Protein AF-A0A8A4TJK1-F1 (afdb_monomer_lite)

Sequence (145 aa):
MVQTPKPLIAALRLWAKMAVIDGKVHPDERSLLEFLIQVHAPDTDIDYLLGSVRDIHMDDLIATVTTYEDRFFIAMNAYALATVDEDYSDRERRFFDRLSASFSLSEEDLDLLKQTVANEHSEDPQPPDPRLEDLFSRSNFCEAE

Structure (mmCIF, N/CA/C/O backbone):
data_AF-A0A8A4TJK1-F1
#
_entry.id   AF-A0A8A4TJK1-F1
#
loop_
_atom_site.group_PDB
_atom_site.id
_atom_site.type_symbol
_atom_site.label_atom_id
_atom_site.label_alt_id
_atom_site.label_comp_id
_atom_site.label_asym_id
_atom_site.label_entity_id
_atom_site.label_seq_id
_atom_site.pdbx_PDB_ins_code
_atom_site.Cartn_x
_atom_site.Cartn_y
_atom_site.Cartn_z
_atom_site.occupancy
_atom_site.B_iso_or_equiv
_atom_site.auth_seq_id
_atom_site.auth_comp_id
_atom_site.auth_asym_id
_atom_site.auth_atom_id
_atom_site.pdbx_PDB_model_num
ATOM 1 N N . MET A 1 1 ? 12.841 -19.151 14.467 1.00 43.88 1 MET A N 1
ATOM 2 C CA . MET A 1 1 ? 11.849 -18.694 13.478 1.00 43.88 1 MET A CA 1
ATOM 3 C C . MET A 1 1 ? 11.047 -17.597 14.139 1.00 43.88 1 MET A C 1
ATOM 5 O O . MET A 1 1 ? 10.282 -17.894 15.050 1.00 43.88 1 MET A O 1
ATOM 9 N N . VAL A 1 2 ? 11.316 -16.345 13.776 1.00 49.16 2 VAL A N 1
ATOM 10 C CA . VAL A 1 2 ? 10.483 -15.213 14.192 1.00 49.16 2 VAL A CA 1
ATOM 11 C C . VAL A 1 2 ? 9.181 -15.346 13.407 1.00 49.16 2 VAL A C 1
ATOM 13 O O . VAL A 1 2 ? 9.213 -15.498 12.190 1.00 49.16 2 VAL A O 1
ATOM 16 N N . GLN A 1 3 ? 8.045 -15.427 14.094 1.00 53.50 3 GLN A N 1
ATOM 17 C CA . GLN A 1 3 ? 6.754 -15.463 13.412 1.00 53.50 3 GLN A CA 1
ATOM 18 C C . GLN A 1 3 ? 6.416 -14.040 12.978 1.00 53.50 3 GLN A C 1
ATOM 20 O O . GLN A 1 3 ? 6.274 -13.173 13.835 1.00 53.50 3 GLN A O 1
ATOM 25 N N . THR A 1 4 ? 6.270 -13.806 11.674 1.00 61.19 4 THR A N 1
ATOM 26 C CA . THR A 1 4 ? 5.764 -12.527 11.170 1.00 61.19 4 THR A CA 1
ATOM 27 C C . THR A 1 4 ? 4.373 -12.263 11.765 1.00 61.19 4 THR A C 1
ATOM 29 O O . THR A 1 4 ? 3.497 -13.136 11.674 1.00 61.19 4 THR A O 1
ATOM 32 N N . PRO A 1 5 ? 4.141 -11.091 12.379 1.00 70.44 5 PRO A N 1
ATOM 33 C CA . PRO A 1 5 ? 2.832 -10.687 12.871 1.00 70.44 5 PRO A CA 1
ATOM 34 C C . PRO A 1 5 ? 1.731 -10.874 11.820 1.00 70.44 5 PRO A C 1
ATOM 36 O O . PRO A 1 5 ? 1.905 -10.567 10.640 1.00 70.44 5 PRO A O 1
ATOM 39 N N . LYS A 1 6 ? 0.555 -11.346 12.252 1.00 68.81 6 LYS A N 1
ATOM 40 C CA . LYS A 1 6 ? -0.610 -11.537 11.366 1.00 68.81 6 LYS A CA 1
ATOM 41 C C . LYS A 1 6 ? -0.975 -10.283 10.543 1.00 68.81 6 LYS A C 1
ATOM 43 O O . LYS A 1 6 ? -1.278 -10.470 9.365 1.00 68.81 6 LYS A O 1
ATOM 48 N N . PRO A 1 7 ? -0.919 -9.048 11.091 1.00 71.69 7 PRO A N 1
ATOM 49 C CA . PRO A 1 7 ? -1.196 -7.833 10.319 1.00 71.69 7 PRO A CA 1
ATOM 50 C C . PRO A 1 7 ? -0.208 -7.605 9.167 1.00 71.69 7 PRO A C 1
ATOM 52 O O . PRO A 1 7 ? -0.618 -7.235 8.071 1.00 71.69 7 PRO A O 1
ATOM 55 N N . LEU A 1 8 ? 1.077 -7.918 9.367 1.00 82.75 8 LEU A N 1
ATOM 56 C CA . LEU A 1 8 ? 2.111 -7.767 8.338 1.00 82.75 8 LEU A CA 1
ATOM 57 C C . LEU A 1 8 ? 1.950 -8.787 7.204 1.00 82.75 8 LEU A C 1
ATOM 59 O O . LEU A 1 8 ? 2.108 -8.449 6.035 1.00 82.75 8 LEU A O 1
ATOM 63 N N . ILE A 1 9 ? 1.539 -10.022 7.514 1.00 85.81 9 ILE A N 1
ATOM 64 C CA . ILE A 1 9 ? 1.205 -11.014 6.476 1.00 85.81 9 ILE A CA 1
ATOM 65 C C . ILE A 1 9 ? -0.004 -10.552 5.650 1.00 85.81 9 ILE A C 1
ATOM 67 O O . ILE A 1 9 ? -0.042 -10.755 4.436 1.00 85.81 9 ILE A O 1
ATOM 71 N N . ALA A 1 10 ? -1.002 -9.941 6.290 1.00 88.06 10 ALA A N 1
ATOM 72 C CA . ALA A 1 10 ? -2.161 -9.394 5.593 1.00 88.06 10 ALA A CA 1
ATOM 73 C C . ALA A 1 10 ? -1.785 -8.227 4.673 1.00 88.06 10 ALA A C 1
ATOM 75 O O . ALA A 1 10 ? -2.228 -8.203 3.526 1.00 88.06 10 ALA A O 1
ATOM 76 N N . ALA A 1 11 ? -0.927 -7.321 5.149 1.00 92.12 11 ALA A N 1
ATOM 77 C CA . ALA A 1 11 ? -0.370 -6.224 4.365 1.00 92.12 11 ALA A CA 1
ATOM 78 C C . ALA A 1 11 ? 0.342 -6.735 3.107 1.00 92.12 11 ALA A C 1
ATOM 80 O O . ALA A 1 11 ? -0.054 -6.389 1.996 1.00 92.12 11 ALA A O 1
ATOM 81 N N . LEU A 1 12 ? 1.298 -7.656 3.273 1.00 93.12 12 LEU A N 1
ATOM 82 C CA . LEU A 1 12 ? 2.039 -8.265 2.164 1.00 93.12 12 LEU A CA 1
ATOM 83 C C . LEU A 1 12 ? 1.108 -8.928 1.145 1.00 93.12 12 LEU A C 1
ATOM 85 O O . LEU A 1 12 ? 1.308 -8.805 -0.061 1.00 93.12 12 LEU A O 1
ATOM 89 N N . ARG A 1 13 ? 0.055 -9.607 1.612 1.00 94.62 13 ARG A N 1
ATOM 90 C CA . ARG A 1 13 ? -0.938 -10.220 0.723 1.00 94.62 13 ARG A CA 1
ATOM 91 C C . ARG A 1 13 ? -1.784 -9.191 -0.018 1.00 94.62 13 ARG A C 1
ATOM 93 O O . ARG A 1 13 ? -2.105 -9.428 -1.176 1.00 94.62 13 ARG A O 1
ATOM 100 N N . LEU A 1 14 ? -2.156 -8.082 0.618 1.00 95.31 14 LEU A N 1
ATOM 101 C CA . LEU A 1 14 ? -2.898 -6.997 -0.033 1.00 95.31 14 LEU A CA 1
ATOM 102 C C . LEU A 1 14 ? -2.049 -6.305 -1.101 1.00 95.31 14 LEU A C 1
ATOM 104 O O . LEU A 1 14 ? -2.539 -6.077 -2.202 1.00 95.31 14 LEU A O 1
ATOM 108 N N . TRP A 1 15 ? -0.778 -6.049 -0.810 1.00 95.88 15 TRP A N 1
ATOM 109 C CA . TRP A 1 15 ? 0.180 -5.476 -1.756 1.00 95.88 15 TRP A CA 1
ATOM 110 C C . TRP A 1 15 ? 0.453 -6.406 -2.934 1.00 95.88 15 TRP A C 1
ATOM 112 O O . TRP A 1 15 ? 0.341 -5.998 -4.084 1.00 95.88 15 TRP A O 1
ATOM 122 N N . ALA A 1 16 ? 0.691 -7.690 -2.667 1.00 95.25 16 ALA A N 1
ATOM 123 C CA . ALA A 1 16 ? 0.819 -8.684 -3.724 1.00 95.25 16 ALA A CA 1
ATOM 124 C C . ALA A 1 16 ? -0.475 -8.828 -4.541 1.00 95.25 16 ALA A C 1
ATOM 126 O O . ALA A 1 16 ? -0.411 -9.071 -5.739 1.00 95.25 16 ALA A O 1
ATOM 127 N N . LYS A 1 17 ? -1.654 -8.682 -3.916 1.00 94.81 17 LYS A N 1
ATOM 128 C CA . LYS A 1 17 ? -2.945 -8.716 -4.616 1.00 94.81 17 LYS A CA 1
ATOM 129 C C . LYS A 1 17 ? -3.123 -7.512 -5.539 1.00 94.81 17 LYS A C 1
ATOM 131 O O . LYS A 1 17 ? -3.659 -7.705 -6.627 1.00 94.81 17 LYS A O 1
ATOM 136 N N . MET A 1 18 ? -2.685 -6.325 -5.109 1.00 94.50 18 MET A N 1
ATOM 137 C CA . MET A 1 18 ? -2.638 -5.125 -5.948 1.00 94.50 18 MET A CA 1
ATOM 138 C C . MET A 1 18 ? -1.782 -5.397 -7.184 1.00 94.50 18 MET A C 1
ATOM 140 O O . MET A 1 18 ? -2.303 -5.356 -8.288 1.00 94.50 18 MET A O 1
ATOM 144 N N . ALA A 1 19 ? -0.535 -5.824 -6.978 1.00 93.12 19 ALA A N 1
ATOM 145 C CA . ALA A 1 19 ? 0.431 -6.041 -8.051 1.00 93.12 19 ALA A CA 1
ATOM 146 C C . ALA A 1 19 ? 0.033 -7.124 -9.072 1.00 93.12 19 ALA A C 1
ATOM 148 O O . ALA A 1 19 ? 0.656 -7.216 -10.111 1.00 93.12 19 ALA A O 1
ATOM 149 N N . VAL A 1 20 ? -0.947 -7.999 -8.788 1.00 93.62 20 VAL A N 1
ATOM 150 C CA . VAL A 1 20 ? -1.405 -9.046 -9.734 1.00 93.62 20 VAL A CA 1
ATOM 151 C C . VAL A 1 20 ? -2.807 -8.797 -10.291 1.00 93.62 20 VAL A C 1
ATOM 153 O O . VAL A 1 20 ? -3.365 -9.684 -10.950 1.00 93.62 20 VAL A O 1
ATOM 156 N N . ILE A 1 21 ? -3.437 -7.661 -9.974 1.00 91.50 21 ILE A N 1
ATOM 157 C CA . ILE A 1 21 ? -4.866 -7.446 -10.240 1.00 91.50 21 ILE A CA 1
ATOM 158 C C . ILE A 1 21 ? -5.180 -7.341 -11.737 1.00 91.50 21 ILE A C 1
ATOM 160 O O . ILE A 1 21 ? -6.246 -7.774 -12.199 1.00 91.50 21 ILE A O 1
ATOM 164 N N . ASP A 1 22 ? -4.251 -6.801 -12.516 1.00 88.56 22 ASP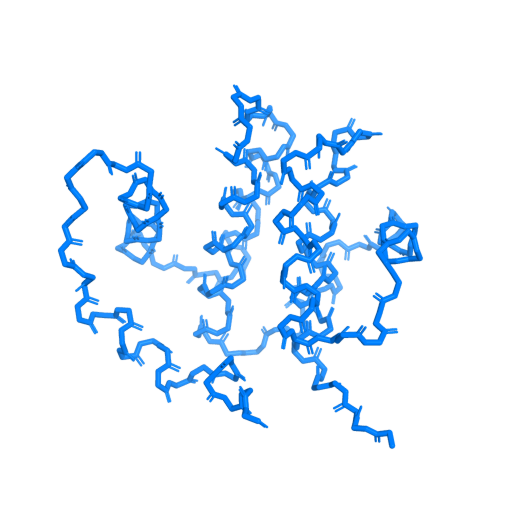 A N 1
ATOM 165 C CA . ASP A 1 22 ? -4.348 -6.685 -13.965 1.00 88.56 22 ASP A CA 1
ATOM 166 C C . ASP A 1 22 ? -3.986 -8.009 -14.684 1.00 88.56 22 ASP A C 1
ATOM 168 O O . ASP A 1 22 ? -4.436 -8.262 -15.808 1.00 88.56 22 ASP A O 1
ATOM 172 N N . GLY A 1 23 ? -3.306 -8.918 -13.976 1.00 85.94 23 GLY A N 1
ATOM 173 C CA . GLY A 1 23 ? -2.860 -10.234 -14.426 1.00 85.94 23 GLY A CA 1
ATOM 174 C C . GLY A 1 23 ? -1.383 -10.297 -14.828 1.00 85.94 23 GLY A C 1
ATOM 175 O O . GLY A 1 23 ? -0.904 -11.389 -15.161 1.00 85.94 23 GLY A O 1
ATOM 176 N N . LYS A 1 24 ? -0.671 -9.172 -14.787 1.00 86.75 24 LYS A N 1
ATOM 177 C CA . LYS A 1 24 ? 0.776 -9.049 -14.967 1.00 86.75 24 LYS A CA 1
ATOM 178 C C . LYS A 1 24 ? 1.371 -8.484 -13.673 1.00 86.75 24 LYS A C 1
ATOM 180 O O . LYS A 1 24 ? 0.656 -8.327 -12.704 1.00 86.75 24 LYS A O 1
ATOM 185 N N . VAL A 1 25 ? 2.692 -8.378 -13.619 1.00 91.31 25 VAL A N 1
ATOM 186 C CA . VAL A 1 25 ? 3.415 -7.685 -12.546 1.00 91.31 25 VAL A CA 1
ATOM 187 C C . VAL A 1 25 ? 4.553 -6.966 -13.250 1.00 91.31 25 VAL A C 1
ATOM 189 O O . VAL A 1 25 ? 5.377 -7.632 -13.896 1.00 91.31 25 VAL A O 1
ATOM 192 N N . HIS A 1 26 ? 4.579 -5.642 -13.201 1.00 92.88 26 HIS A N 1
ATOM 193 C CA . HIS A 1 26 ? 5.653 -4.858 -13.792 1.00 92.88 26 HIS A CA 1
ATOM 194 C C . HIS A 1 26 ? 6.959 -5.051 -12.991 1.00 92.88 26 HIS A C 1
ATOM 196 O O . HIS A 1 26 ? 6.914 -5.300 -11.782 1.00 92.88 26 HIS A O 1
ATOM 202 N N . PRO A 1 27 ? 8.153 -4.970 -13.613 1.00 93.62 27 PRO A N 1
ATOM 203 C CA . PRO A 1 27 ? 9.421 -5.065 -12.885 1.00 93.62 27 PRO A CA 1
ATOM 204 C C . PRO A 1 27 ? 9.558 -4.078 -11.718 1.00 93.62 27 PRO A C 1
ATOM 206 O O . PRO A 1 27 ? 10.151 -4.433 -10.697 1.00 93.62 27 PRO A O 1
ATOM 209 N N . ASP A 1 28 ? 8.991 -2.878 -11.842 1.00 93.62 28 ASP A N 1
ATOM 210 C CA . ASP A 1 28 ? 9.052 -1.849 -10.798 1.00 93.62 28 ASP A CA 1
ATOM 211 C C . ASP A 1 28 ? 8.129 -2.185 -9.615 1.00 93.62 28 ASP A C 1
ATOM 213 O O . ASP A 1 28 ? 8.574 -2.160 -8.465 1.00 93.62 28 ASP A O 1
ATOM 217 N N . GLU A 1 29 ? 6.896 -2.635 -9.882 1.00 93.88 29 GLU A N 1
ATOM 218 C CA . GLU A 1 29 ? 5.984 -3.170 -8.858 1.00 93.88 29 GLU A CA 1
ATOM 219 C C . GLU A 1 29 ? 6.608 -4.355 -8.124 1.00 93.88 29 GLU A C 1
ATOM 221 O O . GLU A 1 29 ? 6.562 -4.444 -6.894 1.00 93.88 29 GLU A O 1
ATOM 226 N N . ARG A 1 30 ? 7.234 -5.266 -8.881 1.00 94.94 30 ARG A N 1
ATOM 227 C CA . ARG A 1 30 ? 7.929 -6.418 -8.313 1.00 94.94 30 ARG A CA 1
ATOM 228 C C . ARG A 1 30 ? 9.057 -5.965 -7.395 1.00 94.94 30 ARG A C 1
ATOM 230 O O . ARG A 1 30 ? 9.143 -6.464 -6.280 1.00 94.94 30 ARG A O 1
ATOM 237 N N . SER A 1 31 ? 9.891 -5.030 -7.841 1.00 94.88 31 SER A N 1
ATOM 238 C CA . SER A 1 31 ? 11.039 -4.542 -7.068 1.00 94.88 31 SER A CA 1
ATOM 239 C C . SER A 1 31 ? 10.599 -3.883 -5.758 1.00 94.88 31 SER A C 1
ATOM 241 O O . SER A 1 31 ? 11.181 -4.147 -4.704 1.00 94.88 31 SER A O 1
ATOM 243 N N . LEU A 1 32 ? 9.531 -3.079 -5.795 1.00 93.69 32 LEU A N 1
ATOM 244 C CA . LEU A 1 32 ? 8.951 -2.482 -4.593 1.00 93.69 32 LEU A CA 1
ATOM 245 C C . LEU A 1 32 ? 8.364 -3.549 -3.655 1.00 93.69 32 LEU A C 1
ATOM 247 O O . LEU A 1 32 ? 8.584 -3.503 -2.445 1.00 93.69 32 LEU A O 1
ATOM 251 N N . LEU A 1 33 ? 7.671 -4.555 -4.193 1.00 94.50 33 LEU A N 1
ATOM 252 C CA . LEU A 1 33 ? 7.144 -5.654 -3.385 1.00 94.50 33 LEU A CA 1
ATOM 253 C C . LEU A 1 33 ? 8.263 -6.501 -2.753 1.00 94.50 33 LEU A C 1
ATOM 255 O O . LEU A 1 33 ? 8.146 -6.877 -1.589 1.00 94.50 33 LEU A O 1
ATOM 259 N N . GLU A 1 34 ? 9.352 -6.776 -3.477 1.00 95.06 34 GLU A N 1
ATOM 260 C CA . GLU A 1 34 ? 10.541 -7.463 -2.947 1.00 95.06 34 GLU A CA 1
ATOM 261 C C . GLU A 1 34 ? 11.171 -6.672 -1.799 1.00 95.06 34 GLU A C 1
ATOM 263 O O . GLU A 1 34 ? 11.510 -7.254 -0.768 1.00 95.06 34 GLU A O 1
ATOM 268 N N . PHE A 1 35 ? 11.262 -5.346 -1.929 1.00 93.44 35 PHE A N 1
ATOM 269 C CA . PHE A 1 35 ? 11.719 -4.480 -0.845 1.00 93.44 35 PHE A CA 1
ATOM 270 C C . PHE A 1 35 ? 10.817 -4.593 0.395 1.00 93.44 35 PHE A C 1
ATOM 272 O O . PHE A 1 35 ? 11.311 -4.848 1.493 1.00 93.44 35 PHE A O 1
ATOM 279 N N . LEU A 1 36 ? 9.494 -4.490 0.230 1.00 92.25 36 LEU A N 1
ATOM 280 C CA . LEU A 1 36 ? 8.534 -4.617 1.335 1.00 92.25 36 LEU A CA 1
ATOM 281 C C . LEU A 1 36 ? 8.597 -6.000 2.007 1.00 92.25 36 LEU A C 1
ATOM 283 O O . LEU A 1 36 ? 8.518 -6.107 3.233 1.00 92.25 36 LEU A O 1
ATOM 287 N N . ILE A 1 37 ? 8.785 -7.064 1.221 1.00 91.56 37 ILE A N 1
ATOM 288 C CA . ILE A 1 37 ? 9.020 -8.420 1.730 1.00 91.56 37 ILE A CA 1
ATOM 289 C C . ILE A 1 37 ? 10.314 -8.469 2.542 1.00 91.56 37 ILE A C 1
ATOM 291 O O . ILE A 1 37 ? 10.304 -8.972 3.661 1.00 91.56 37 ILE A O 1
ATOM 295 N N . GLN A 1 38 ? 11.414 -7.932 2.018 1.00 90.88 38 GLN A N 1
ATOM 296 C CA . GLN A 1 38 ? 12.711 -7.960 2.690 1.00 90.88 38 GLN A CA 1
ATOM 297 C C . GLN A 1 38 ? 12.677 -7.239 4.044 1.00 90.88 38 GLN A C 1
ATOM 299 O O . GLN A 1 38 ? 13.328 -7.687 4.989 1.00 90.88 38 GLN A O 1
ATOM 304 N N . VAL A 1 39 ? 11.915 -6.147 4.145 1.00 88.50 39 VAL A N 1
ATOM 305 C CA . VAL A 1 39 ? 11.758 -5.373 5.385 1.00 88.50 39 VAL A CA 1
ATOM 306 C C . VAL A 1 39 ? 10.876 -6.106 6.401 1.00 88.50 39 VAL A C 1
ATOM 308 O O . VAL A 1 39 ? 11.223 -6.168 7.577 1.00 88.50 39 VAL A O 1
ATOM 311 N N . HIS A 1 40 ? 9.743 -6.678 5.980 1.00 85.94 40 HIS A N 1
ATOM 312 C CA . HIS A 1 40 ? 8.724 -7.171 6.920 1.00 85.94 40 HIS A CA 1
ATOM 313 C C . HIS A 1 40 ? 8.678 -8.696 7.095 1.00 85.94 40 HIS A C 1
ATOM 315 O O . HIS A 1 40 ? 8.159 -9.194 8.099 1.00 85.94 40 HIS A O 1
ATOM 321 N N . ALA A 1 41 ? 9.168 -9.458 6.122 1.00 88.25 41 ALA A N 1
ATOM 322 C CA . ALA A 1 41 ? 9.139 -10.917 6.119 1.00 88.25 41 ALA A CA 1
ATOM 323 C C . ALA A 1 41 ? 10.221 -11.508 5.184 1.00 88.25 41 ALA A C 1
ATOM 325 O O . ALA A 1 41 ? 9.866 -12.164 4.200 1.00 88.25 41 ALA A O 1
ATOM 326 N N . PRO A 1 42 ? 11.522 -11.330 5.489 1.00 87.31 42 PRO A N 1
ATOM 327 C CA . PRO A 1 42 ? 12.637 -11.643 4.580 1.00 87.31 42 PRO A CA 1
ATOM 328 C C . PRO A 1 42 ? 12.735 -13.116 4.159 1.00 87.31 42 PRO A C 1
ATOM 330 O O . PRO A 1 42 ? 13.351 -13.430 3.147 1.00 87.31 42 PRO A O 1
ATOM 333 N N . ASP A 1 43 ? 12.111 -14.025 4.909 1.00 88.19 43 ASP A N 1
ATOM 334 C CA . ASP A 1 43 ? 12.045 -15.452 4.575 1.00 88.19 43 ASP A CA 1
ATOM 335 C C . ASP A 1 43 ? 10.911 -15.792 3.577 1.00 88.19 43 ASP A C 1
ATOM 337 O O . ASP A 1 43 ? 10.699 -16.962 3.247 1.00 88.19 43 A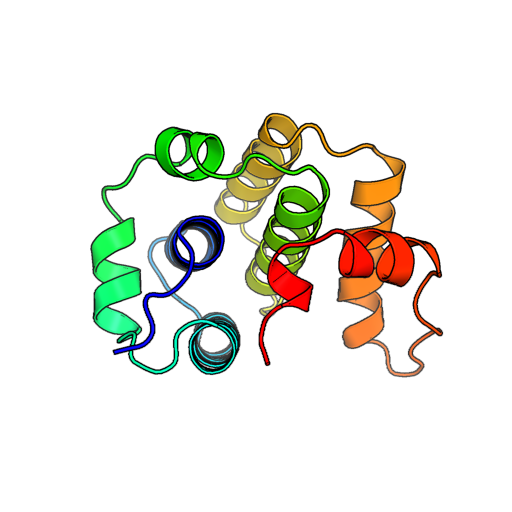SP A O 1
ATOM 341 N N . THR A 1 44 ? 10.132 -14.802 3.125 1.00 89.44 44 THR A N 1
ATOM 342 C CA . THR A 1 44 ? 9.000 -15.007 2.210 1.00 89.44 44 THR A CA 1
ATOM 343 C C . THR A 1 44 ? 9.468 -15.008 0.762 1.00 89.44 44 THR A C 1
ATOM 345 O O . THR A 1 44 ? 10.035 -14.036 0.277 1.00 89.44 44 THR A O 1
ATOM 348 N N . ASP A 1 45 ? 9.153 -16.080 0.041 1.00 92.62 45 ASP A N 1
ATOM 349 C CA . ASP A 1 45 ? 9.359 -16.152 -1.402 1.00 92.62 45 ASP A CA 1
ATOM 350 C C . ASP A 1 45 ? 8.288 -15.338 -2.149 1.00 92.62 45 ASP A C 1
ATOM 352 O O . ASP A 1 45 ? 7.083 -15.539 -1.954 1.00 92.62 45 ASP A O 1
ATOM 356 N N . ILE A 1 46 ? 8.725 -14.411 -3.005 1.00 93.44 46 ILE A N 1
ATOM 357 C CA . ILE A 1 46 ? 7.821 -13.522 -3.743 1.00 93.44 46 ILE A CA 1
ATOM 358 C C . ILE A 1 46 ? 6.943 -14.284 -4.740 1.00 93.44 46 ILE A C 1
ATOM 360 O O . ILE A 1 46 ? 5.755 -13.985 -4.851 1.00 93.44 46 ILE A O 1
ATOM 364 N N . ASP A 1 47 ? 7.477 -15.288 -5.438 1.00 94.19 47 ASP A N 1
ATOM 365 C CA . ASP A 1 47 ? 6.711 -16.022 -6.448 1.00 94.19 47 ASP A CA 1
ATOM 366 C C . ASP A 1 47 ? 5.615 -16.866 -5.786 1.00 94.19 47 ASP A C 1
ATOM 368 O O . ASP A 1 47 ? 4.474 -16.911 -6.259 1.00 94.19 47 ASP A O 1
ATOM 372 N N . TYR A 1 48 ? 5.921 -17.457 -4.629 1.00 92.50 48 TYR A N 1
ATOM 373 C CA . TYR A 1 48 ? 4.938 -18.091 -3.763 1.00 92.50 48 TYR A CA 1
ATOM 374 C C . TYR A 1 48 ? 3.878 -17.095 -3.281 1.00 92.50 48 TYR A C 1
ATOM 376 O O . TYR A 1 48 ? 2.684 -17.400 -3.352 1.00 92.50 48 TYR A O 1
ATOM 384 N N . LEU A 1 49 ? 4.274 -15.902 -2.820 1.00 93.38 49 LEU A N 1
ATOM 385 C CA . LEU A 1 49 ? 3.332 -14.881 -2.360 1.00 93.38 49 LEU A CA 1
ATOM 386 C C . LEU A 1 49 ? 2.374 -14.469 -3.487 1.00 93.38 49 LEU A C 1
ATOM 388 O O . LEU A 1 49 ? 1.159 -14.590 -3.311 1.00 93.38 49 LEU A O 1
ATOM 392 N N . LEU A 1 50 ? 2.908 -14.074 -4.646 1.00 93.81 50 LEU A N 1
ATOM 393 C CA . LEU A 1 50 ? 2.146 -13.680 -5.838 1.00 93.81 50 LEU A CA 1
ATOM 394 C C . LEU A 1 50 ? 1.225 -14.804 -6.331 1.00 93.81 50 LEU A C 1
ATOM 396 O O . LEU A 1 50 ? 0.095 -14.547 -6.747 1.00 93.81 50 LEU A O 1
ATOM 400 N N . GLY A 1 51 ? 1.675 -16.060 -6.265 1.00 92.56 51 GLY A N 1
ATOM 401 C CA . GLY A 1 51 ? 0.852 -17.225 -6.586 1.00 92.56 51 GLY A CA 1
ATOM 402 C C . GLY A 1 51 ? -0.288 -17.433 -5.588 1.00 92.56 51 GLY A C 1
ATOM 403 O O . GLY A 1 51 ? -1.426 -17.673 -5.987 1.00 92.56 51 GLY A O 1
ATOM 404 N N . SER A 1 52 ? -0.003 -17.291 -4.292 1.00 90.81 52 SER A N 1
ATOM 405 C CA . SER A 1 52 ? -0.952 -17.581 -3.211 1.00 90.81 52 SER A CA 1
ATOM 406 C C . SER A 1 52 ? -2.116 -16.593 -3.124 1.00 90.81 52 SER A C 1
ATOM 408 O O . SER A 1 52 ? -3.196 -16.962 -2.669 1.00 90.81 52 SER A O 1
ATOM 410 N N . VAL A 1 53 ? -1.922 -15.344 -3.556 1.00 92.88 53 VAL A N 1
ATOM 411 C CA . VAL A 1 53 ? -2.937 -14.290 -3.408 1.00 92.88 53 VAL A CA 1
ATOM 412 C C . VAL A 1 53 ? -3.967 -14.271 -4.526 1.00 92.88 53 VAL A C 1
ATOM 414 O O . VAL A 1 53 ? -5.028 -13.675 -4.341 1.00 92.88 53 VAL A O 1
ATOM 417 N N . ARG A 1 54 ? -3.720 -14.927 -5.668 1.00 87.81 54 ARG A N 1
ATOM 418 C CA . ARG A 1 54 ? -4.616 -14.887 -6.842 1.00 87.81 54 ARG A CA 1
ATOM 419 C C . ARG A 1 54 ? -6.046 -15.310 -6.511 1.00 87.81 54 ARG A C 1
ATOM 421 O O . ARG A 1 54 ? -6.979 -14.610 -6.906 1.00 87.81 54 ARG A O 1
ATOM 428 N N . ASP A 1 55 ? -6.200 -16.339 -5.685 1.00 87.00 55 ASP A N 1
ATOM 429 C CA . ASP A 1 55 ? -7.503 -16.913 -5.329 1.00 87.00 55 ASP A CA 1
ATOM 430 C C . ASP A 1 55 ? -8.097 -16.355 -4.025 1.00 87.00 55 ASP A C 1
ATOM 432 O O . ASP A 1 55 ? -9.245 -16.639 -3.692 1.00 87.00 55 ASP A O 1
ATOM 436 N N . ILE A 1 56 ? -7.349 -15.536 -3.277 1.00 88.38 56 ILE A N 1
ATOM 437 C CA . ILE A 1 56 ? -7.827 -14.971 -2.008 1.00 88.38 56 ILE A CA 1
ATOM 438 C C . ILE A 1 56 ? -8.785 -13.805 -2.278 1.00 88.38 56 ILE A C 1
ATOM 440 O O . ILE A 1 56 ? -8.483 -12.911 -3.077 1.00 88.38 56 ILE A O 1
ATOM 444 N N . HIS A 1 57 ? -9.933 -13.773 -1.599 1.00 88.31 57 HIS A N 1
ATOM 445 C CA . HIS A 1 57 ? -10.837 -12.630 -1.673 1.00 88.31 57 HIS A CA 1
ATOM 446 C C . HIS A 1 57 ? -10.280 -11.446 -0.882 1.00 88.31 57 HIS A C 1
ATOM 448 O O . HIS A 1 57 ? -9.793 -11.582 0.236 1.00 88.31 57 HIS A O 1
ATOM 454 N N . MET A 1 58 ? -10.377 -10.252 -1.465 1.00 86.44 58 MET A N 1
ATOM 455 C CA . MET A 1 58 ? -9.850 -9.039 -0.842 1.00 86.44 58 MET A CA 1
ATOM 456 C C . MET A 1 58 ? -10.509 -8.742 0.514 1.00 86.44 58 MET A C 1
ATOM 458 O O . MET A 1 58 ? -9.822 -8.320 1.438 1.00 86.44 58 MET A O 1
ATOM 462 N N . ASP A 1 59 ? -11.810 -9.011 0.651 1.00 88.12 59 ASP A N 1
ATOM 463 C CA . ASP A 1 59 ? -12.546 -8.767 1.898 1.00 88.12 59 ASP A CA 1
ATOM 464 C C . ASP A 1 59 ? -11.993 -9.603 3.062 1.00 88.12 59 ASP A C 1
ATOM 466 O O . ASP A 1 59 ? -11.919 -9.114 4.189 1.00 88.12 59 ASP A O 1
ATOM 470 N N . ASP A 1 60 ? -11.524 -10.825 2.783 1.00 89.06 60 ASP A N 1
ATOM 471 C CA . ASP A 1 60 ? -10.916 -11.698 3.791 1.00 89.06 60 ASP A CA 1
ATOM 472 C C . ASP A 1 60 ? -9.594 -11.118 4.302 1.00 89.06 60 ASP A C 1
ATOM 474 O O . ASP A 1 60 ? -9.290 -11.207 5.489 1.00 89.06 60 ASP A O 1
ATOM 478 N N . LEU A 1 61 ? -8.809 -10.499 3.415 1.00 87.75 61 LEU A N 1
ATOM 479 C CA . LEU A 1 61 ? -7.560 -9.837 3.788 1.00 87.75 61 LEU A CA 1
ATOM 480 C C . LEU A 1 61 ? -7.834 -8.556 4.577 1.00 87.75 61 LEU A C 1
ATOM 482 O O . LEU A 1 61 ? -7.245 -8.347 5.637 1.00 87.75 61 LEU A O 1
ATOM 486 N N . ILE A 1 62 ? -8.773 -7.734 4.110 1.00 88.94 62 ILE A N 1
ATOM 487 C CA . ILE A 1 62 ? -9.169 -6.482 4.766 1.00 88.94 62 ILE A CA 1
ATOM 488 C C . ILE A 1 62 ? -9.653 -6.738 6.197 1.00 88.94 62 ILE A C 1
ATOM 490 O O . ILE A 1 62 ? -9.266 -6.013 7.113 1.00 88.94 62 ILE A O 1
ATOM 494 N N . ALA A 1 63 ? -10.440 -7.796 6.416 1.00 88.56 63 ALA A N 1
ATOM 495 C CA . ALA A 1 63 ? -10.980 -8.142 7.731 1.00 88.56 63 ALA A CA 1
ATOM 496 C C . ALA A 1 63 ? -9.902 -8.453 8.788 1.00 88.56 63 ALA A C 1
ATOM 498 O O . ALA A 1 63 ? -10.183 -8.409 9.986 1.00 88.56 63 ALA A O 1
ATOM 499 N N . THR A 1 64 ? -8.671 -8.761 8.368 1.00 87.81 64 THR A N 1
ATOM 500 C CA . THR A 1 64 ? -7.558 -9.046 9.287 1.00 87.81 64 THR A CA 1
ATOM 501 C C . THR A 1 64 ? -6.806 -7.798 9.755 1.00 87.81 64 THR A C 1
ATOM 503 O O . THR A 1 64 ? -6.019 -7.896 10.697 1.00 87.81 64 THR A O 1
ATOM 506 N N . VAL A 1 65 ? -7.070 -6.629 9.156 1.00 89.75 65 VAL A N 1
ATOM 507 C CA . VAL A 1 65 ? -6.422 -5.356 9.500 1.00 89.75 65 VAL A CA 1
ATOM 508 C C . VAL A 1 65 ? -7.316 -4.549 10.447 1.00 89.75 65 VAL A C 1
ATOM 510 O O . VAL A 1 65 ? -8.352 -3.989 10.064 1.00 89.75 65 VAL A O 1
ATOM 513 N N . THR A 1 66 ? -6.929 -4.489 11.719 1.00 87.00 66 THR A N 1
ATOM 514 C CA . THR A 1 66 ? -7.804 -3.992 12.793 1.00 87.00 66 THR A CA 1
ATOM 515 C C . THR A 1 66 ? -7.542 -2.552 13.218 1.00 87.00 66 THR A C 1
ATOM 517 O O . THR A 1 66 ? -8.475 -1.910 13.698 1.00 87.00 66 THR A O 1
ATOM 520 N N . THR A 1 67 ? -6.327 -2.032 13.050 1.00 91.50 67 THR A N 1
ATOM 521 C CA . THR A 1 67 ? -5.963 -0.662 13.449 1.00 91.50 67 THR A CA 1
ATOM 522 C C . THR A 1 67 ? -6.102 0.302 12.276 1.00 91.50 67 THR A C 1
ATOM 524 O O . THR A 1 67 ? -5.977 -0.086 11.115 1.00 91.50 67 THR A O 1
ATOM 527 N N . TYR A 1 68 ? -6.414 1.563 12.566 1.00 94.12 68 TYR A N 1
ATOM 528 C CA . TYR A 1 68 ? -6.562 2.587 11.531 1.00 94.12 68 TYR A CA 1
ATOM 529 C C . TYR A 1 68 ? -5.212 2.913 10.881 1.00 94.12 68 TYR A C 1
ATOM 531 O O . TYR A 1 68 ? -5.110 3.127 9.678 1.00 94.12 68 TYR A O 1
ATOM 539 N N . GLU A 1 69 ? -4.165 2.896 11.688 1.00 94.62 69 GLU A N 1
ATOM 540 C CA . GLU A 1 69 ? -2.805 3.237 11.317 1.00 94.62 69 GLU A CA 1
ATOM 541 C C . GLU A 1 69 ? -2.219 2.201 10.356 1.00 94.62 69 GLU A C 1
ATOM 543 O O . GLU A 1 69 ? -1.706 2.569 9.302 1.00 94.62 69 GLU A O 1
ATOM 548 N N . ASP A 1 70 ? -2.405 0.904 10.621 1.00 92.69 70 ASP A N 1
ATOM 549 C CA . ASP A 1 70 ? -1.984 -0.140 9.679 1.00 92.69 70 ASP A CA 1
ATOM 550 C C . ASP A 1 70 ? -2.730 -0.003 8.348 1.00 92.69 70 ASP A C 1
ATOM 552 O O . ASP A 1 70 ? -2.136 -0.143 7.282 1.00 92.69 70 ASP A O 1
ATOM 556 N N . ARG A 1 71 ? -4.034 0.305 8.388 1.00 95.06 71 ARG A N 1
ATOM 557 C CA . ARG A 1 71 ? -4.839 0.526 7.178 1.00 95.06 71 ARG A CA 1
ATOM 558 C C . ARG A 1 71 ? -4.300 1.679 6.342 1.00 95.06 71 ARG A C 1
ATOM 560 O O . ARG A 1 71 ? -4.241 1.550 5.121 1.00 95.06 71 ARG A O 1
ATOM 567 N N . PHE A 1 72 ? -3.892 2.768 6.991 1.00 95.94 72 PHE A N 1
A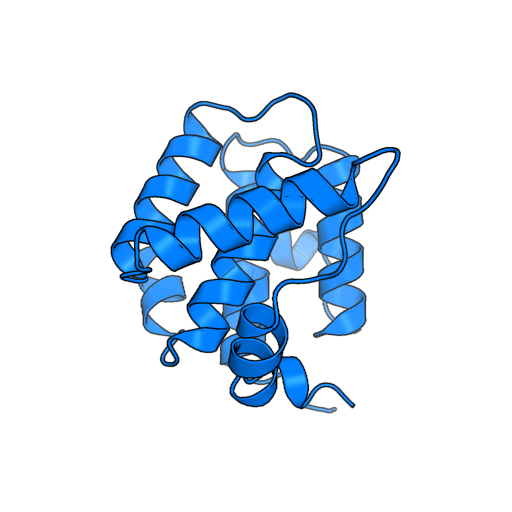TOM 568 C CA . PHE A 1 72 ? -3.262 3.903 6.328 1.00 95.94 72 PHE A CA 1
ATOM 569 C C . PHE A 1 72 ? -1.987 3.473 5.596 1.00 95.94 72 PHE A C 1
ATOM 571 O O . PHE A 1 72 ? -1.894 3.661 4.385 1.00 95.94 72 PHE A O 1
ATOM 578 N N . PHE A 1 73 ? -1.040 2.826 6.282 1.00 94.31 73 PHE A N 1
ATOM 579 C CA . PHE A 1 73 ? 0.232 2.425 5.663 1.00 94.31 73 PHE A CA 1
ATOM 580 C C . PHE A 1 73 ? 0.066 1.326 4.613 1.00 94.31 73 PHE A C 1
ATOM 582 O O . PHE A 1 73 ? 0.786 1.309 3.613 1.00 94.31 73 PHE A O 1
ATOM 589 N N . ILE A 1 74 ? -0.903 0.428 4.788 1.00 95.19 74 ILE A N 1
ATOM 590 C CA . ILE A 1 74 ? -1.241 -0.563 3.766 1.00 95.19 74 ILE A CA 1
ATOM 591 C C . ILE A 1 74 ? -1.780 0.134 2.519 1.00 95.19 74 ILE A C 1
ATOM 593 O O . ILE A 1 74 ? -1.334 -0.198 1.423 1.00 95.19 74 ILE A O 1
ATOM 597 N N . ALA A 1 75 ? -2.696 1.095 2.668 1.00 96.44 75 ALA A N 1
ATOM 598 C CA . ALA A 1 75 ? -3.222 1.860 1.542 1.00 96.44 75 ALA A CA 1
ATOM 599 C C . ALA A 1 75 ? -2.135 2.710 0.872 1.00 96.44 75 ALA A C 1
ATOM 601 O O . ALA A 1 75 ? -2.049 2.706 -0.348 1.00 96.44 75 ALA A O 1
ATOM 602 N N . MET A 1 76 ? -1.276 3.377 1.644 1.00 95.94 76 MET A N 1
ATOM 603 C CA . MET A 1 76 ? -0.165 4.174 1.120 1.00 95.94 76 MET A CA 1
ATOM 604 C C . MET A 1 76 ? 0.768 3.336 0.239 1.00 95.94 76 MET A C 1
ATOM 606 O O . MET A 1 76 ? 0.997 3.690 -0.911 1.00 95.94 76 MET A O 1
ATOM 610 N N . ASN A 1 77 ? 1.224 2.179 0.728 1.00 95.06 77 ASN A N 1
ATOM 611 C CA . ASN A 1 77 ? 2.080 1.280 -0.053 1.00 95.06 77 ASN A CA 1
ATOM 612 C C . ASN A 1 77 ? 1.341 0.625 -1.230 1.00 95.06 77 ASN A C 1
ATOM 614 O O . ASN A 1 77 ? 1.937 0.389 -2.275 1.00 95.06 77 ASN A O 1
ATOM 618 N N . ALA A 1 78 ? 0.040 0.347 -1.095 1.00 95.38 78 ALA A N 1
ATOM 619 C CA . ALA A 1 78 ? -0.768 -0.147 -2.208 1.00 95.38 78 ALA A CA 1
ATOM 620 C C . ALA A 1 78 ? -0.913 0.908 -3.316 1.00 95.38 78 ALA A C 1
ATOM 622 O O . ALA A 1 78 ? -0.886 0.557 -4.490 1.00 95.38 78 ALA A O 1
ATOM 623 N N . TYR A 1 79 ? -1.053 2.184 -2.946 1.00 95.56 79 TYR A N 1
ATOM 624 C CA . TYR A 1 79 ? -1.061 3.296 -3.891 1.00 95.56 79 TYR A CA 1
ATOM 625 C C . TYR A 1 79 ? 0.306 3.459 -4.552 1.00 95.56 79 TYR A C 1
ATOM 627 O O . TYR A 1 79 ? 0.364 3.512 -5.771 1.00 95.56 79 TYR A O 1
ATOM 635 N N . ALA A 1 80 ? 1.388 3.446 -3.764 1.00 94.06 80 ALA A N 1
ATOM 636 C CA . ALA A 1 80 ? 2.753 3.498 -4.281 1.00 94.06 80 ALA A CA 1
ATOM 637 C C . ALA A 1 80 ? 3.013 2.385 -5.300 1.00 94.06 80 ALA A C 1
ATOM 639 O O . ALA A 1 80 ? 3.484 2.679 -6.387 1.00 94.06 80 ALA A O 1
ATOM 640 N N . LEU A 1 81 ? 2.628 1.139 -4.996 1.00 93.75 81 LEU A N 1
ATOM 641 C CA . LEU A 1 81 ? 2.708 0.021 -5.941 1.00 93.75 81 LEU A CA 1
ATOM 642 C C . LEU A 1 81 ? 1.929 0.293 -7.224 1.00 93.75 81 LEU A C 1
ATOM 644 O O . LEU A 1 81 ? 2.489 0.170 -8.299 1.00 93.75 81 LEU A O 1
ATOM 648 N N . ALA A 1 82 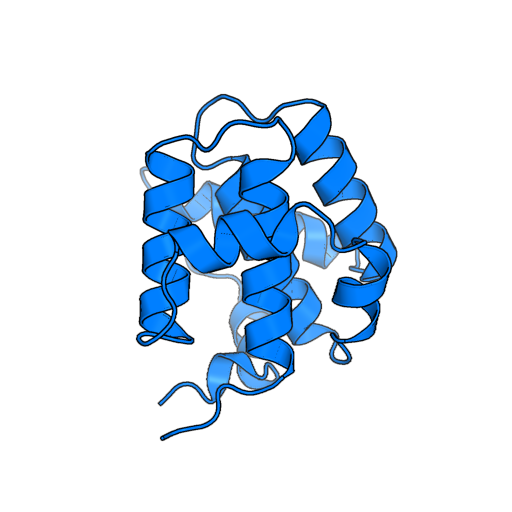? 0.673 0.714 -7.113 1.00 92.62 82 ALA A N 1
ATOM 649 C CA . ALA A 1 82 ? -0.176 0.956 -8.275 1.00 92.62 82 ALA A CA 1
ATOM 650 C C . ALA A 1 82 ? 0.256 2.151 -9.146 1.00 92.62 82 ALA A C 1
ATOM 652 O O . ALA A 1 82 ? -0.296 2.346 -10.224 1.00 92.62 82 ALA A O 1
ATOM 653 N N . THR A 1 83 ? 1.169 2.995 -8.659 1.00 92.50 83 THR A N 1
ATOM 654 C CA . THR A 1 83 ? 1.661 4.179 -9.377 1.00 92.50 83 THR A CA 1
ATOM 655 C C . THR A 1 83 ? 3.174 4.183 -9.559 1.00 92.50 83 THR A C 1
ATOM 657 O O . THR A 1 83 ? 3.725 5.212 -9.947 1.00 92.50 83 THR A O 1
ATOM 660 N N . VAL A 1 84 ? 3.863 3.094 -9.200 1.00 91.00 84 VAL A N 1
ATOM 661 C CA . VAL A 1 84 ? 5.327 3.013 -9.325 1.00 91.00 84 VAL A CA 1
ATOM 662 C C . VAL A 1 84 ? 5.732 2.898 -10.788 1.00 91.00 84 VAL A C 1
ATOM 664 O O . VAL A 1 84 ? 6.792 3.384 -11.179 1.00 91.00 84 VAL A O 1
ATOM 667 N N . ASP A 1 85 ? 4.875 2.275 -11.593 1.00 85.50 85 ASP A N 1
ATOM 668 C CA . ASP A 1 85 ? 4.951 2.330 -13.039 1.00 85.50 85 ASP A CA 1
ATOM 669 C C . ASP A 1 85 ? 4.034 3.434 -13.598 1.00 85.50 85 ASP A C 1
ATOM 671 O O . ASP A 1 85 ? 3.226 4.053 -12.901 1.00 85.50 85 ASP A O 1
ATOM 675 N N . GLU A 1 86 ? 4.191 3.729 -14.887 1.00 77.25 86 GLU A N 1
ATOM 676 C CA . GLU A 1 86 ? 3.373 4.733 -15.574 1.00 77.25 86 GLU A CA 1
ATOM 677 C C . GLU A 1 86 ? 1.972 4.206 -15.965 1.00 77.25 86 GLU A C 1
ATOM 679 O O . GLU A 1 86 ? 1.235 4.906 -16.666 1.00 77.25 86 GLU A O 1
ATOM 684 N N . ASP A 1 87 ? 1.581 2.997 -15.540 1.00 81.25 87 ASP A N 1
ATOM 685 C CA . ASP A 1 87 ? 0.367 2.294 -15.972 1.00 81.25 87 ASP A CA 1
ATOM 686 C C . ASP A 1 87 ? -0.598 2.026 -14.808 1.00 81.25 87 ASP A C 1
ATOM 688 O O . ASP A 1 87 ? -1.015 0.898 -14.561 1.00 81.25 87 ASP A O 1
ATOM 692 N N . TYR A 1 88 ? -1.034 3.095 -14.129 1.00 88.19 88 TYR A N 1
ATOM 693 C CA . TYR A 1 88 ? -2.094 2.998 -13.120 1.00 88.19 88 TYR A CA 1
ATOM 694 C C . TYR A 1 88 ? -3.452 2.669 -13.765 1.00 88.19 88 TYR A C 1
ATOM 696 O O . TYR A 1 88 ? -4.258 3.556 -14.098 1.00 88.19 88 TYR A O 1
ATOM 704 N N . SER A 1 89 ? -3.712 1.377 -13.948 1.00 90.19 89 SER A N 1
ATOM 705 C CA . SER A 1 89 ? -4.824 0.849 -14.721 1.00 90.19 89 SER A CA 1
ATOM 706 C C . SER A 1 89 ? -6.177 1.068 -14.036 1.00 90.19 89 SER A C 1
ATOM 708 O O . SER A 1 89 ? -6.306 1.240 -12.819 1.00 90.19 89 SER A O 1
ATOM 710 N N . ASP A 1 90 ? -7.260 0.969 -14.815 1.00 92.00 90 ASP A N 1
ATOM 711 C CA . ASP A 1 90 ? -8.629 0.989 -14.277 1.00 92.00 90 ASP A CA 1
ATOM 712 C C . ASP A 1 90 ? -8.870 -0.112 -13.225 1.00 92.00 90 ASP A C 1
ATOM 714 O O . ASP A 1 90 ? -9.783 0.007 -12.399 1.00 92.00 90 ASP A O 1
ATOM 718 N N . ARG A 1 91 ? -8.100 -1.210 -13.268 1.00 91.69 91 ARG A N 1
ATOM 719 C CA . ARG A 1 91 ? -8.226 -2.320 -12.317 1.00 91.69 91 ARG A CA 1
ATOM 720 C C . ARG A 1 91 ? -7.514 -2.021 -11.005 1.00 91.69 91 ARG A C 1
ATOM 722 O O . ARG A 1 91 ? -8.177 -2.187 -9.977 1.00 91.69 91 ARG A O 1
ATOM 729 N N . GLU A 1 92 ? -6.265 -1.543 -11.016 1.00 93.19 92 GLU A N 1
ATOM 730 C CA . GLU A 1 92 ? -5.623 -1.079 -9.774 1.00 93.19 92 GLU A CA 1
ATOM 731 C C . GLU A 1 92 ? -6.441 0.052 -9.156 1.00 93.19 92 GLU A C 1
ATOM 733 O O . GLU A 1 92 ? -6.701 0.028 -7.955 1.00 93.19 92 GLU A O 1
ATOM 738 N N . ARG A 1 93 ? -6.937 1.001 -9.964 1.00 93.75 93 ARG A N 1
ATOM 739 C CA . ARG A 1 93 ? -7.733 2.123 -9.452 1.00 93.75 93 ARG A CA 1
ATOM 740 C C . ARG A 1 93 ? -8.965 1.659 -8.692 1.00 93.75 93 ARG A C 1
ATOM 742 O O . ARG A 1 93 ? -9.189 2.064 -7.557 1.00 93.75 93 ARG A O 1
ATOM 749 N N . ARG A 1 94 ? -9.747 0.749 -9.279 1.00 93.56 94 ARG A N 1
ATOM 750 C CA . ARG A 1 94 ? -10.926 0.179 -8.604 1.00 93.56 94 ARG A CA 1
ATOM 751 C C . ARG A 1 94 ? -10.554 -0.633 -7.370 1.00 93.56 94 ARG A C 1
ATOM 753 O O . ARG A 1 94 ? -11.328 -0.663 -6.413 1.00 93.56 94 ARG A O 1
ATOM 760 N N . PHE A 1 95 ? -9.417 -1.326 -7.401 1.00 93.06 95 PHE A N 1
ATOM 761 C CA . PHE A 1 95 ? -8.916 -2.049 -6.239 1.00 93.06 95 PHE A CA 1
ATOM 762 C C . PHE A 1 95 ? -8.581 -1.071 -5.109 1.00 93.06 95 PHE A C 1
ATOM 764 O O . PHE A 1 95 ? -9.072 -1.245 -3.995 1.00 93.06 95 PHE A O 1
ATOM 771 N N . PHE A 1 96 ? -7.829 -0.012 -5.408 1.00 94.94 96 PHE A N 1
ATOM 772 C CA . PHE A 1 96 ? -7.455 1.024 -4.455 1.00 94.94 96 PHE A CA 1
ATOM 773 C C . PHE A 1 96 ? -8.673 1.758 -3.881 1.00 94.94 96 PHE A C 1
ATOM 775 O O . PHE A 1 96 ? -8.787 1.910 -2.663 1.00 94.94 96 PHE A O 1
ATOM 782 N N . ASP A 1 97 ? -9.626 2.151 -4.728 1.00 94.31 97 ASP A N 1
ATOM 783 C CA . ASP A 1 97 ? -10.869 2.809 -4.306 1.00 94.31 97 ASP A CA 1
ATOM 784 C C . ASP A 1 97 ? -11.670 1.916 -3.348 1.00 94.31 97 ASP A C 1
ATOM 786 O O . ASP A 1 97 ? -12.208 2.367 -2.336 1.00 94.31 97 ASP A O 1
ATOM 790 N N . ARG A 1 98 ? -11.726 0.608 -3.623 1.00 93.69 98 ARG A N 1
ATOM 791 C CA . ARG A 1 98 ? -12.422 -0.338 -2.745 1.00 93.69 98 ARG A CA 1
ATOM 792 C C . ARG A 1 98 ? -11.657 -0.577 -1.444 1.00 93.69 98 ARG A C 1
ATOM 794 O O . ARG A 1 98 ? -12.290 -0.695 -0.393 1.00 93.69 98 ARG A O 1
ATOM 801 N N . LEU A 1 99 ? -10.328 -0.652 -1.498 1.00 94.69 99 LEU A N 1
ATOM 802 C CA . LEU A 1 99 ? -9.468 -0.816 -0.327 1.00 94.69 99 LEU A CA 1
ATOM 803 C C . LEU A 1 99 ? -9.618 0.376 0.627 1.00 94.69 99 LEU A C 1
ATOM 805 O O . LEU A 1 99 ? -9.952 0.187 1.795 1.00 94.69 99 LEU A O 1
ATOM 809 N N . SER A 1 100 ? -9.451 1.594 0.111 1.00 94.25 100 SER A N 1
ATOM 810 C CA . SER A 1 100 ? -9.586 2.843 0.868 1.00 94.25 100 SER A CA 1
ATOM 811 C C . SER A 1 100 ? -10.976 3.006 1.486 1.00 94.25 100 SER A C 1
ATOM 813 O O . SER A 1 100 ? -11.085 3.287 2.682 1.00 94.25 100 SER A O 1
ATOM 815 N N . ALA A 1 101 ? -12.039 2.734 0.719 1.00 93.62 101 ALA A N 1
ATOM 816 C CA . ALA A 1 101 ? -13.406 2.756 1.233 1.00 93.62 101 ALA A CA 1
ATOM 817 C C . ALA A 1 101 ? -13.615 1.738 2.367 1.00 93.62 101 ALA A C 1
ATOM 819 O O . ALA A 1 101 ? -14.208 2.057 3.397 1.00 93.62 101 ALA A O 1
ATOM 820 N N . SER A 1 102 ? -13.089 0.521 2.213 1.00 94.62 102 SER A N 1
ATOM 821 C CA . SER A 1 102 ? -13.226 -0.534 3.228 1.00 94.62 102 SER A CA 1
ATOM 822 C C . SER A 1 102 ? -12.425 -0.232 4.494 1.00 94.62 102 SER A C 1
ATOM 824 O O . SER A 1 102 ? -12.839 -0.576 5.599 1.00 94.62 102 SER A O 1
ATOM 826 N N . PHE A 1 103 ? -11.290 0.446 4.348 1.00 95.12 103 PHE A N 1
ATOM 827 C CA . PHE A 1 103 ? -10.472 0.908 5.461 1.00 95.12 103 PHE A CA 1
ATOM 828 C C . PHE A 1 103 ? -11.040 2.124 6.187 1.00 95.12 103 PHE A C 1
ATOM 830 O O . PHE A 1 103 ? -10.624 2.384 7.318 1.00 95.12 103 PHE A O 1
ATOM 837 N N . SER A 1 104 ? -12.043 2.787 5.599 1.00 94.75 104 SER A N 1
ATOM 838 C CA . SER A 1 104 ? -12.687 3.977 6.162 1.00 94.75 104 SER A CA 1
ATOM 839 C C . SER A 1 104 ? -11.678 5.096 6.448 1.00 94.75 104 SER A C 1
ATOM 841 O O . SER A 1 104 ? -11.751 5.741 7.493 1.00 94.75 104 SER A O 1
ATOM 843 N N . LEU A 1 105 ? -10.717 5.290 5.537 1.00 94.44 105 LEU A N 1
ATOM 844 C CA . LEU A 1 105 ? -9.760 6.395 5.618 1.00 94.44 105 LEU A CA 1
ATOM 845 C C . LEU A 1 105 ? -10.490 7.729 5.430 1.00 94.44 105 LEU A C 1
ATOM 847 O O . LEU A 1 105 ? -11.405 7.826 4.608 1.00 94.44 105 LEU A O 1
ATOM 851 N N . SER A 1 106 ? -10.103 8.746 6.200 1.00 95.19 106 SER A N 1
ATOM 852 C CA . SER A 1 106 ? -10.621 10.103 6.007 1.00 95.19 106 SER A CA 1
ATOM 853 C C . SER A 1 106 ? -10.146 10.680 4.669 1.00 95.19 106 SER A C 1
ATOM 855 O O . SER A 1 106 ? -9.118 10.266 4.135 1.00 95.19 106 SER A O 1
ATOM 857 N N . GLU A 1 107 ? -10.877 11.658 4.125 1.00 94.88 107 GLU A N 1
ATOM 858 C CA . GLU A 1 107 ? -10.435 12.377 2.919 1.00 94.88 107 GLU A CA 1
ATOM 859 C C . GLU A 1 107 ? -9.069 13.047 3.140 1.00 94.88 107 GLU A C 1
ATOM 861 O O . GLU A 1 107 ? -8.198 12.949 2.283 1.00 94.88 107 GLU A O 1
ATOM 866 N N . GLU A 1 108 ? -8.849 13.627 4.325 1.00 95.19 108 GLU A N 1
ATOM 867 C CA . GLU A 1 108 ? -7.571 14.242 4.709 1.00 95.19 108 GLU A CA 1
ATOM 868 C C . GLU A 1 108 ? -6.412 13.235 4.675 1.00 95.19 108 GLU A C 1
ATOM 870 O O . GLU A 1 108 ? -5.372 13.513 4.082 1.00 95.19 108 GLU A O 1
ATOM 875 N N . ASP A 1 109 ? -6.592 12.042 5.250 1.00 95.56 109 ASP A N 1
ATOM 876 C CA . ASP A 1 109 ? -5.544 11.019 5.266 1.00 95.56 109 ASP A CA 1
ATOM 877 C C . ASP A 1 109 ? -5.356 10.379 3.867 1.00 95.56 109 ASP A C 1
ATOM 879 O O . ASP A 1 109 ? -4.247 9.982 3.502 1.00 95.56 109 ASP A O 1
ATOM 883 N N . LEU A 1 110 ? -6.404 10.315 3.036 1.00 95.56 110 LEU A N 1
ATOM 884 C CA . LEU A 1 110 ? -6.285 9.898 1.631 1.00 95.56 110 LEU A CA 1
ATOM 885 C C . LEU A 1 110 ? -5.504 10.899 0.781 1.00 95.56 110 LEU A C 1
ATOM 887 O O . LEU A 1 110 ? -4.758 10.492 -0.111 1.00 95.56 110 LEU A O 1
ATOM 891 N N . ASP A 1 111 ? -5.677 12.193 1.019 1.00 95.69 111 ASP A N 1
ATOM 892 C CA . ASP A 1 111 ? -4.892 13.214 0.334 1.00 95.69 111 ASP A CA 1
ATOM 893 C C . ASP A 1 111 ? -3.448 13.209 0.838 1.00 95.69 111 ASP A C 1
ATOM 895 O O . ASP A 1 111 ? -2.522 13.254 0.024 1.00 95.69 111 ASP A O 1
ATOM 899 N N . LEU A 1 112 ? -3.248 13.046 2.150 1.00 95.50 112 LEU A N 1
ATOM 900 C CA . LEU A 1 112 ? -1.927 12.920 2.758 1.00 95.50 112 LEU A CA 1
ATOM 901 C C . LEU A 1 112 ? -1.125 11.760 2.157 1.00 95.50 112 LEU A C 1
ATOM 903 O O . LEU A 1 112 ? 0.012 11.967 1.731 1.00 95.50 112 LEU A O 1
ATOM 907 N N . LEU A 1 113 ? -1.688 10.546 2.079 1.00 95.38 113 LEU A N 1
ATOM 908 C CA . LEU A 1 113 ? -0.946 9.400 1.534 1.00 95.38 113 LEU A CA 1
ATOM 909 C C . LEU A 1 113 ? -0.580 9.606 0.057 1.00 95.38 113 LEU A C 1
ATOM 911 O O . LEU A 1 113 ? 0.535 9.285 -0.346 1.00 95.38 113 LEU A O 1
ATOM 915 N N . LYS A 1 114 ? -1.481 10.184 -0.753 1.00 94.31 114 LYS A N 1
ATOM 916 C CA . LYS A 1 114 ? -1.212 10.440 -2.179 1.00 94.31 114 LYS A CA 1
ATOM 917 C C . LYS A 1 114 ? -0.117 11.483 -2.359 1.00 94.31 114 LYS A C 1
ATOM 919 O O . LYS A 1 114 ? 0.751 11.312 -3.210 1.00 94.31 114 LYS A O 1
ATOM 924 N N . GLN A 1 115 ? -0.158 12.551 -1.562 1.00 94.19 115 GLN A N 1
ATOM 925 C CA . GLN A 1 115 ? 0.879 13.581 -1.554 1.00 94.19 115 GLN A CA 1
ATOM 926 C C . GLN A 1 115 ? 2.221 13.007 -1.106 1.00 94.19 115 GLN A C 1
ATOM 928 O O . GLN A 1 115 ? 3.234 13.317 -1.719 1.00 94.19 115 GLN A O 1
ATOM 933 N N . THR A 1 116 ? 2.221 12.138 -0.093 1.00 93.88 116 THR A N 1
ATOM 934 C CA . THR A 1 116 ? 3.433 11.475 0.411 1.00 93.88 116 THR A CA 1
ATOM 935 C C . THR A 1 116 ? 4.104 10.664 -0.693 1.00 93.88 116 THR A C 1
ATOM 937 O O . THR A 1 116 ? 5.271 10.897 -0.988 1.00 93.88 116 THR A O 1
ATOM 940 N N . VAL A 1 117 ? 3.346 9.802 -1.379 1.00 92.50 117 VAL A N 1
ATOM 941 C CA . VAL A 1 117 ? 3.868 8.997 -2.495 1.00 92.50 117 VAL A CA 1
ATOM 942 C C . VAL A 1 117 ? 4.353 9.883 -3.647 1.00 92.50 117 VAL A C 1
ATOM 944 O O . VAL A 1 117 ? 5.444 9.681 -4.167 1.00 92.50 117 VAL A O 1
ATOM 947 N N . ALA A 1 118 ? 3.595 10.916 -4.027 1.00 90.69 118 ALA A N 1
ATOM 948 C CA . ALA A 1 118 ? 4.023 11.835 -5.084 1.00 90.69 118 ALA A CA 1
ATOM 949 C C . ALA A 1 118 ? 5.30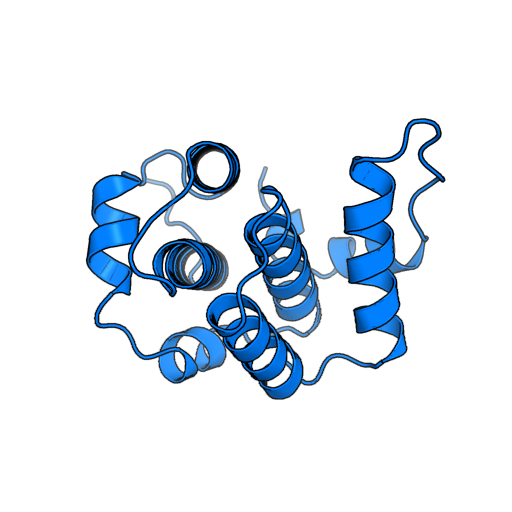6 12.608 -4.718 1.00 90.69 118 ALA A C 1
ATOM 951 O O . ALA A 1 118 ? 6.130 12.894 -5.586 1.00 90.69 118 ALA A O 1
ATOM 952 N N . ASN A 1 119 ? 5.479 12.943 -3.439 1.00 90.31 119 ASN A N 1
ATOM 953 C CA . ASN A 1 119 ? 6.629 13.681 -2.933 1.00 90.31 119 ASN A CA 1
ATOM 954 C C . ASN A 1 119 ? 7.920 12.847 -2.946 1.00 90.31 119 ASN A C 1
ATOM 956 O O . ASN A 1 119 ? 8.985 13.405 -3.196 1.00 90.31 119 ASN A O 1
ATOM 960 N N . GLU A 1 120 ? 7.838 11.528 -2.742 1.00 85.06 120 GLU A N 1
ATOM 961 C CA . GLU A 1 120 ? 8.994 10.616 -2.835 1.00 85.06 120 GLU A CA 1
ATOM 962 C C . GLU A 1 120 ? 9.620 10.586 -4.238 1.00 85.06 120 GLU A C 1
ATOM 964 O O . GLU A 1 120 ? 10.821 10.358 -4.378 1.00 85.06 120 GLU A O 1
ATOM 969 N N . HIS A 1 121 ? 8.829 10.881 -5.272 1.00 80.44 121 HIS A N 1
ATOM 970 C CA . HIS A 1 121 ? 9.278 10.958 -6.664 1.00 80.44 121 HIS A CA 1
ATOM 971 C C . HIS A 1 121 ? 9.573 12.396 -7.140 1.00 80.44 121 HIS A C 1
ATOM 973 O O . HIS A 1 121 ? 9.874 12.605 -8.316 1.00 80.44 121 HIS A O 1
ATOM 979 N N . SER A 1 122 ? 9.486 13.396 -6.253 1.00 84.62 122 SER A N 1
ATOM 980 C CA . SER A 1 122 ? 9.752 14.806 -6.570 1.00 84.62 122 SER A CA 1
ATOM 981 C C . SER A 1 122 ? 11.254 15.098 -6.678 1.00 84.62 122 SER A C 1
ATOM 983 O O . SER A 1 122 ? 12.056 14.589 -5.898 1.00 84.62 122 SER A O 1
ATOM 985 N N . GLU A 1 123 ? 11.639 15.995 -7.593 1.00 83.19 123 GLU A N 1
ATOM 986 C CA . GLU A 1 123 ? 13.008 16.536 -7.663 1.00 83.19 123 GLU A CA 1
ATOM 987 C C . GLU A 1 123 ? 13.371 17.389 -6.430 1.00 83.19 123 GLU A C 1
ATOM 989 O O . GLU A 1 123 ? 14.550 17.531 -6.104 1.00 83.19 123 GLU A O 1
ATOM 994 N N . ASP A 1 124 ? 12.364 17.941 -5.743 1.00 84.94 124 ASP A N 1
ATOM 995 C CA . ASP A 1 124 ? 12.503 18.724 -4.510 1.00 84.94 124 ASP A CA 1
ATOM 996 C C . ASP A 1 124 ? 11.513 18.207 -3.446 1.00 84.94 124 ASP A C 1
ATOM 998 O O . ASP A 1 124 ? 10.382 18.707 -3.341 1.00 84.94 124 ASP A O 1
ATOM 1002 N N . PRO A 1 125 ? 11.875 17.138 -2.711 1.00 84.12 125 PRO A N 1
ATOM 1003 C CA . PRO A 1 125 ? 10.990 16.512 -1.742 1.00 84.12 125 PRO A CA 1
ATOM 1004 C C . PRO A 1 125 ? 10.749 17.438 -0.547 1.00 84.12 125 PRO A C 1
ATOM 1006 O O . PRO A 1 125 ? 11.669 17.895 0.132 1.00 84.12 125 PRO A O 1
ATOM 1009 N N . GLN A 1 126 ? 9.476 17.690 -0.263 1.00 85.94 126 GLN A N 1
ATOM 1010 C CA . GLN A 1 126 ? 9.029 18.408 0.921 1.00 85.94 126 GLN A CA 1
ATOM 1011 C C . GLN A 1 126 ? 9.262 17.573 2.189 1.00 85.94 126 GLN A C 1
ATOM 1013 O O . GLN A 1 126 ? 9.255 16.338 2.124 1.00 85.94 126 GLN A O 1
ATOM 1018 N N . PRO A 1 127 ? 9.452 18.216 3.354 1.00 85.62 127 PRO A N 1
ATOM 1019 C CA . PRO A 1 127 ? 9.513 17.497 4.620 1.00 85.62 127 PRO A CA 1
ATOM 1020 C C . PRO A 1 127 ? 8.211 16.711 4.869 1.00 85.62 127 PRO A C 1
ATOM 1022 O O . PRO A 1 127 ? 7.136 17.192 4.499 1.00 85.62 127 PRO A O 1
ATOM 1025 N N . PRO A 1 128 ? 8.290 15.525 5.502 1.00 84.25 128 PRO A N 1
ATOM 1026 C CA . PRO A 1 128 ? 7.116 14.709 5.788 1.00 84.25 128 PRO A CA 1
ATOM 1027 C C . PRO A 1 128 ? 6.152 15.436 6.731 1.00 84.25 128 PRO A C 1
ATOM 1029 O O . PRO A 1 128 ? 6.575 16.134 7.657 1.00 84.25 128 PRO A O 1
ATOM 1032 N N . ASP A 1 129 ? 4.850 15.258 6.502 1.00 91.19 129 ASP A N 1
ATOM 1033 C CA 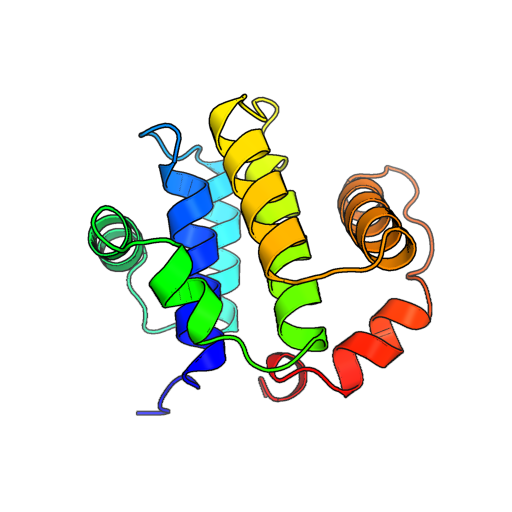. ASP A 1 129 ? 3.812 15.815 7.369 1.00 91.19 129 ASP A CA 1
ATOM 1034 C C . ASP A 1 129 ? 3.914 15.202 8.784 1.00 91.19 129 ASP A C 1
ATOM 1036 O O . ASP A 1 129 ? 4.008 13.975 8.898 1.00 91.19 129 ASP A O 1
ATOM 1040 N N . PRO A 1 130 ? 3.857 15.995 9.873 1.00 92.75 130 PRO A N 1
ATOM 1041 C CA . PRO A 1 130 ? 3.874 15.479 11.247 1.00 92.75 130 PRO A CA 1
ATOM 1042 C C . PRO A 1 130 ? 2.808 14.412 11.536 1.00 92.75 130 PRO A C 1
ATOM 1044 O O . PRO A 1 130 ? 2.990 13.561 12.408 1.00 92.75 130 PRO A O 1
ATOM 1047 N N . ARG A 1 131 ? 1.692 14.427 10.799 1.00 93.25 131 ARG A N 1
ATOM 1048 C CA . ARG A 1 131 ? 0.648 13.405 10.876 1.00 93.25 131 ARG A CA 1
ATOM 1049 C C . ARG A 1 131 ? 1.166 12.010 10.514 1.00 93.25 131 ARG A C 1
ATOM 1051 O O . ARG A 1 131 ? 0.687 11.038 11.094 1.00 93.25 131 ARG A O 1
ATOM 1058 N N . LEU A 1 132 ? 2.147 11.899 9.612 1.00 92.06 132 LEU A N 1
ATOM 1059 C CA . LEU A 1 132 ? 2.779 10.622 9.260 1.00 92.06 132 LEU A CA 1
ATOM 1060 C C . LEU A 1 132 ? 3.514 10.016 10.455 1.00 92.06 132 LEU A C 1
ATOM 1062 O O . LEU A 1 132 ? 3.401 8.816 10.692 1.00 92.06 132 LEU A O 1
ATOM 1066 N N . GLU A 1 133 ? 4.224 10.838 11.229 1.00 90.31 133 GLU A N 1
ATOM 1067 C CA . GLU A 1 133 ? 4.938 10.390 12.427 1.00 90.31 133 GLU A CA 1
ATOM 1068 C C . GLU A 1 133 ? 3.959 9.931 13.520 1.00 90.31 133 GLU A C 1
ATOM 1070 O O . GLU A 1 133 ? 4.139 8.860 14.103 1.00 90.31 133 GLU A O 1
ATOM 1075 N N . ASP A 1 134 ? 2.872 10.680 13.742 1.00 92.75 134 ASP A N 1
ATOM 1076 C CA . ASP A 1 134 ? 1.803 10.294 14.676 1.00 92.75 134 ASP A CA 1
ATOM 1077 C C . ASP A 1 134 ? 1.167 8.948 14.288 1.00 92.75 134 ASP A C 1
ATOM 1079 O O . ASP A 1 134 ? 1.080 8.039 15.118 1.00 92.75 134 ASP A O 1
ATOM 1083 N N . LEU A 1 135 ? 0.793 8.785 13.013 1.00 92.81 135 LEU A N 1
ATOM 1084 C CA . LEU A 1 135 ? 0.269 7.525 12.481 1.00 92.81 135 LEU A CA 1
ATOM 1085 C C . LEU A 1 135 ? 1.275 6.383 12.643 1.00 92.81 135 LEU A C 1
ATOM 1087 O O . LEU A 1 135 ? 0.899 5.294 13.078 1.00 92.81 135 LEU A O 1
ATOM 1091 N N . PHE A 1 136 ? 2.547 6.619 12.314 1.00 90.81 136 PHE A N 1
ATOM 1092 C CA . PHE A 1 136 ? 3.587 5.597 12.378 1.00 90.81 136 PHE A CA 1
ATOM 1093 C C . PHE A 1 136 ? 3.825 5.122 13.811 1.00 90.81 136 PHE A C 1
ATOM 1095 O O . PHE A 1 136 ? 3.831 3.922 14.057 1.00 90.81 136 PHE A O 1
ATOM 1102 N N . SER A 1 137 ? 3.909 6.038 14.777 1.00 90.25 137 SER A N 1
ATOM 1103 C CA . SER A 1 137 ? 4.158 5.709 16.190 1.00 90.25 137 SER A CA 1
ATOM 1104 C C . SER A 1 137 ? 3.103 4.792 16.831 1.00 90.25 137 SER A C 1
ATOM 1106 O O . SER A 1 137 ? 3.344 4.177 17.868 1.00 90.25 137 SER A O 1
ATOM 1108 N N . ARG A 1 138 ? 1.920 4.701 16.216 1.00 90.81 138 ARG A N 1
ATOM 1109 C CA . ARG A 1 138 ? 0.764 3.913 16.668 1.00 90.81 138 ARG A CA 1
ATOM 1110 C C . ARG A 1 138 ? 0.501 2.682 15.797 1.00 90.81 138 ARG A C 1
ATOM 1112 O O . ARG A 1 138 ? -0.471 1.961 16.021 1.00 90.81 138 ARG A O 1
ATOM 1119 N N . SER A 1 139 ? 1.341 2.479 14.792 1.00 87.88 139 SER A N 1
ATOM 1120 C CA . SER A 1 139 ? 1.240 1.427 13.796 1.00 87.88 139 SER A CA 1
ATOM 1121 C C . SER A 1 139 ? 2.024 0.188 14.217 1.00 87.88 139 SER A C 1
ATOM 1123 O O . SER A 1 139 ? 3.115 0.296 14.778 1.00 87.88 139 SER A O 1
ATOM 1125 N N . ASN A 1 140 ? 1.537 -1.000 13.851 1.00 84.00 140 ASN A N 1
ATOM 1126 C CA . ASN A 1 140 ? 2.301 -2.238 14.036 1.00 84.00 140 ASN A CA 1
ATOM 1127 C C . ASN A 1 140 ? 3.542 -2.295 13.123 1.00 84.00 140 ASN A C 1
ATOM 1129 O O . ASN A 1 140 ? 4.408 -3.147 13.304 1.00 84.00 140 ASN A O 1
ATOM 1133 N N . PHE A 1 141 ? 3.646 -1.388 12.147 1.00 79.31 141 PHE A N 1
ATOM 1134 C CA . PHE A 1 141 ? 4.836 -1.220 11.315 1.00 79.31 141 PHE A CA 1
ATOM 1135 C C . PHE A 1 141 ? 6.016 -0.563 12.062 1.00 79.31 141 PHE A C 1
ATOM 1137 O O . PHE A 1 141 ? 7.146 -0.681 11.597 1.00 79.31 141 PHE A O 1
ATOM 1144 N N . CYS A 1 142 ? 5.787 0.081 13.216 1.00 72.88 142 CYS A N 1
ATOM 1145 C CA . CYS A 1 142 ? 6.846 0.696 14.029 1.00 72.88 142 CYS A CA 1
ATOM 1146 C C . CYS A 1 142 ? 7.655 -0.321 14.856 1.00 72.88 142 CYS A C 1
ATOM 1148 O O . CYS A 1 142 ? 8.758 -0.010 15.293 1.00 72.88 142 CYS A O 1
ATOM 1150 N N . GLU A 1 143 ? 7.135 -1.531 15.078 1.00 57.19 143 GLU A N 1
ATOM 1151 C CA . GLU A 1 143 ? 7.788 -2.564 15.903 1.00 57.19 143 GLU A CA 1
ATOM 1152 C C . GLU A 1 143 ? 8.738 -3.483 15.107 1.00 57.19 143 GLU A C 1
ATOM 1154 O O . GLU A 1 143 ? 9.220 -4.483 15.637 1.00 57.19 143 GLU A O 1
ATOM 1159 N N . ALA A 1 144 ? 8.999 -3.182 13.831 1.00 49.50 144 ALA A N 1
ATOM 1160 C CA . ALA A 1 144 ? 9.939 -3.933 13.002 1.00 49.50 144 ALA A CA 1
ATOM 1161 C C . ALA A 1 144 ? 11.398 -3.526 13.309 1.00 49.50 144 ALA A C 1
ATOM 1163 O O . ALA A 1 144 ? 12.036 -2.852 12.503 1.00 49.50 144 ALA A O 1
ATOM 1164 N N . GLU A 1 145 ? 11.907 -3.926 14.480 1.00 36.91 145 GLU A N 1
ATOM 1165 C CA . GLU A 1 145 ? 13.343 -3.926 14.834 1.00 36.91 145 GLU A CA 1
ATOM 1166 C C . GLU A 1 145 ? 13.928 -5.347 14.877 1.00 36.91 145 GLU A C 1
ATOM 1168 O O . GLU A 1 145 ? 13.281 -6.260 15.447 1.00 36.91 145 GLU A O 1
#

Foldseek 3Di:
DPDQDQLLLLLLLLLLCLQCQVPHHDPQLLVLSQVSCCQRPVVDDSVCSNVVNPPDDNVVSLVSNDDLLSLLVSLLSLVLSCPSDVDNDPRSVVSSVVSCVSSVDDPVSVVLSVLQSVLVVDPDRDDRDVVNVVSLVPDPSVPRD

InterPro domains:
  IPR029024 TerB-like [G3DSA:1.10.3680.10] (2-124)
  IPR029024 TerB-like [SSF158682] (5-120)

Organism: Sulfidibacter corallicola (NCBI:txid2818388)

Radius of gyration: 14.44 Å; chains: 1; bounding box: 27×37×33 Å

Secondary structure (DSSP, 8-state):
-PPPPHHHHHHHHHHHHHHTSSS---HHHHHHHHHHHHHH-TT--HHHHHHHHTTS-HHHHHTT--SHHHHHHHHHHHHHHHTTSS---HHHHHHHHHHHHHHT--HHHHHHHHHHHHHHT-SSPPPPPHHHHHHHHTSGGGG--

pLDDT: mean 88.74, std 10.19, range [36.91, 96.44]